Protein AF-A0A7W2QXE8-F1 (afdb_monomer_lite)

Organism: NCBI:txid2666183

pLDDT: mean 81.59, std 14.45, range [38.31, 97.19]

Sequence (122 aa):
MPPRGIVETLSDQVKLEVDQKLRATAYGELVSLANWLTVTHGVKISKSALGRYSQELKAKDRASELVARDMRDSLTDRQTIDLLVELGTLRIREHRILKKLEQIGYIDLGCPDTEVAFEAPI

Structure (mmCIF, N/CA/C/O backbone):
data_AF-A0A7W2QXE8-F1
#
_entry.id   AF-A0A7W2QXE8-F1
#
loop_
_atom_site.group_PDB
_atom_site.id
_atom_site.type_symbol
_atom_site.label_atom_id
_atom_site.label_alt_id
_atom_site.label_comp_id
_atom_site.label_asym_id
_atom_site.label_entity_id
_atom_site.label_seq_id
_atom_site.pdbx_PDB_ins_code
_atom_site.Cartn_x
_atom_site.Cartn_y
_atom_site.Cartn_z
_atom_site.occupancy
_atom_site.B_iso_or_equiv
_atom_site.auth_seq_id
_atom_site.auth_comp_id
_atom_site.auth_asym_id
_atom_site.auth_atom_id
_atom_site.pdbx_PDB_model_num
ATOM 1 N N . MET A 1 1 ? -12.592 21.078 16.435 1.00 38.31 1 MET A N 1
ATOM 2 C CA . MET A 1 1 ? -11.788 19.836 16.500 1.00 38.31 1 MET A CA 1
ATOM 3 C C . MET A 1 1 ? -12.723 18.684 16.822 1.00 38.31 1 MET A C 1
ATOM 5 O O . MET A 1 1 ? -13.434 18.806 17.815 1.00 38.31 1 MET A O 1
ATOM 9 N N . PRO A 1 2 ? -12.791 17.613 16.013 1.00 45.44 2 PRO A N 1
ATOM 10 C CA . PRO A 1 2 ? -13.462 16.396 16.454 1.00 45.44 2 PRO A CA 1
ATOM 11 C C . PRO A 1 2 ? -12.735 15.851 17.699 1.00 45.44 2 PRO A C 1
ATOM 13 O O . PRO A 1 2 ? -11.517 16.016 17.803 1.00 45.44 2 PRO A O 1
ATOM 16 N N . PRO A 1 3 ? -13.455 15.268 18.672 1.00 51.34 3 PRO A N 1
ATOM 17 C CA . PRO A 1 3 ? -12.843 14.753 19.893 1.00 51.34 3 PRO A CA 1
ATOM 18 C C . PRO A 1 3 ? -11.824 13.663 19.547 1.00 51.34 3 PRO A C 1
ATOM 20 O O . PRO A 1 3 ? -12.114 12.797 18.718 1.00 51.34 3 PRO A O 1
ATOM 23 N N . ARG A 1 4 ? -10.641 13.724 20.178 1.00 57.22 4 ARG A N 1
ATOM 24 C CA . ARG A 1 4 ? -9.600 12.690 20.071 1.00 57.22 4 ARG A CA 1
ATOM 25 C C . ARG A 1 4 ? -10.212 11.334 20.410 1.00 57.22 4 ARG A C 1
ATOM 27 O O . ARG A 1 4 ? -10.939 11.213 21.399 1.00 57.22 4 ARG A O 1
ATOM 34 N N . GLY A 1 5 ? -9.970 10.333 19.569 1.00 64.81 5 GLY A N 1
ATOM 35 C CA . GLY A 1 5 ? -10.509 8.995 19.794 1.00 64.81 5 GLY A CA 1
ATOM 36 C C . GLY A 1 5 ? -9.915 8.405 21.073 1.00 64.81 5 GLY A C 1
ATOM 37 O O . GLY A 1 5 ? -8.726 8.557 21.319 1.00 64.81 5 GLY A O 1
ATOM 38 N N . ILE A 1 6 ? -10.703 7.694 21.885 1.00 68.44 6 ILE A N 1
ATOM 39 C CA . ILE A 1 6 ? -10.208 7.026 23.112 1.00 68.44 6 ILE A CA 1
ATOM 40 C C . ILE A 1 6 ? -9.023 6.086 22.803 1.00 68.44 6 ILE A C 1
ATOM 42 O O . ILE A 1 6 ? -8.113 5.923 23.613 1.00 68.44 6 ILE A O 1
ATOM 46 N N . VAL A 1 7 ? -8.973 5.531 21.590 1.00 71.06 7 VAL A N 1
ATOM 47 C CA . VAL A 1 7 ? -7.851 4.711 21.112 1.00 71.06 7 VAL A CA 1
ATOM 48 C C . VAL A 1 7 ? -6.551 5.527 20.979 1.00 71.06 7 VAL A C 1
ATOM 50 O O . VAL A 1 7 ? -5.470 5.019 21.255 1.00 71.06 7 VAL A O 1
ATOM 53 N N . GLU A 1 8 ? -6.628 6.820 20.653 1.00 70.44 8 GLU A N 1
ATOM 54 C CA . GLU A 1 8 ? -5.462 7.712 20.547 1.00 70.44 8 GLU A CA 1
ATOM 55 C C . GLU A 1 8 ? -4.850 8.058 21.910 1.00 70.44 8 GLU A C 1
ATOM 57 O O . GLU A 1 8 ? -3.684 8.447 21.982 1.00 70.44 8 GLU A O 1
ATOM 62 N N . THR A 1 9 ? -5.615 7.885 22.989 1.00 78.81 9 THR A N 1
ATOM 63 C CA . THR A 1 9 ? -5.145 8.092 24.368 1.00 78.81 9 THR A CA 1
ATOM 64 C C . THR A 1 9 ? -4.484 6.860 24.986 1.00 78.81 9 THR A C 1
ATOM 66 O O . THR A 1 9 ? -3.940 6.954 26.083 1.00 78.81 9 THR A O 1
ATOM 69 N N . LEU A 1 10 ? -4.499 5.716 24.293 1.00 80.69 10 LEU A N 1
ATOM 70 C CA . LEU A 1 10 ? -3.781 4.513 24.717 1.00 80.69 10 LEU A CA 1
ATOM 71 C C . LEU A 1 10 ? -2.262 4.720 24.637 1.00 80.69 10 LEU A C 1
ATOM 73 O O . LEU A 1 10 ? -1.776 5.538 23.851 1.00 80.69 10 LEU A O 1
ATOM 77 N N . SER A 1 11 ? -1.509 3.946 25.421 1.00 84.06 11 SER A N 1
ATOM 78 C CA . SER A 1 11 ? -0.053 3.894 25.279 1.00 84.06 11 SER A CA 1
ATOM 79 C C . SER A 1 11 ? 0.331 3.328 23.912 1.00 84.06 11 SER A C 1
ATOM 81 O O . SER A 1 11 ? 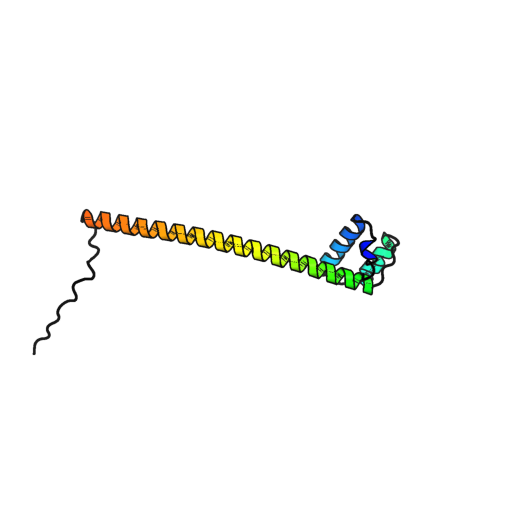-0.392 2.511 23.335 1.00 84.06 11 SER A O 1
ATOM 83 N N . ASP A 1 12 ? 1.483 3.744 23.393 1.00 84.56 12 ASP A N 1
ATOM 84 C CA . ASP A 1 12 ? 1.912 3.368 22.041 1.00 84.56 12 ASP A CA 1
ATOM 85 C C . ASP A 1 12 ? 2.088 1.855 21.878 1.00 84.56 12 ASP A C 1
ATOM 87 O O . ASP A 1 12 ? 1.790 1.305 20.820 1.00 84.56 12 ASP A O 1
ATOM 91 N N . GLN A 1 13 ? 2.466 1.160 22.952 1.00 86.06 13 GLN A N 1
ATOM 92 C CA . GLN A 1 13 ? 2.563 -0.296 22.953 1.00 86.06 13 GLN A CA 1
ATOM 93 C C . GLN A 1 13 ? 1.194 -0.972 22.798 1.00 86.06 13 GLN A C 1
ATOM 95 O O . GLN A 1 13 ? 1.043 -1.868 21.972 1.00 86.06 13 GLN A O 1
ATOM 100 N N . VAL A 1 14 ? 0.170 -0.492 23.510 1.00 86.56 14 VAL A N 1
ATOM 101 C CA . VAL A 1 14 ? -1.194 -1.030 23.391 1.00 86.56 14 VAL A CA 1
ATOM 102 C C . VAL A 1 14 ? -1.789 -0.698 22.023 1.00 86.56 14 VAL A C 1
ATOM 104 O O . VAL A 1 14 ? -2.467 -1.533 21.432 1.00 86.56 14 VAL A O 1
ATOM 107 N N . LYS A 1 15 ? -1.504 0.490 21.474 1.00 87.56 15 LYS A N 1
ATOM 108 C CA . LYS A 1 15 ? -1.908 0.835 20.101 1.00 87.56 15 LYS A CA 1
ATOM 109 C C . LYS A 1 15 ? -1.319 -0.128 19.081 1.00 87.56 15 LYS A C 1
ATOM 111 O O . LYS A 1 15 ? -2.046 -0.598 18.216 1.00 87.56 15 LYS A O 1
ATOM 116 N N . LEU A 1 16 ? -0.037 -0.461 19.211 1.00 88.81 16 LEU A N 1
ATOM 117 C CA . LEU A 1 16 ? 0.629 -1.382 18.296 1.00 88.81 16 LEU A CA 1
ATOM 118 C C . LEU A 1 16 ? -0.011 -2.780 18.327 1.00 88.81 16 LEU A C 1
ATOM 120 O O . LEU A 1 16 ? -0.217 -3.391 17.279 1.00 88.81 16 LEU A O 1
ATOM 124 N N . GLU A 1 17 ? -0.382 -3.269 19.511 1.00 89.88 17 GLU A N 1
ATOM 125 C CA . GLU A 1 17 ? -1.100 -4.541 19.663 1.00 89.88 17 GLU A CA 1
ATOM 126 C C . GLU A 1 17 ? -2.517 -4.491 19.072 1.00 89.88 17 GLU A C 1
ATOM 128 O O . GLU A 1 17 ? -2.957 -5.437 18.410 1.00 89.88 17 GLU A O 1
ATOM 133 N N . VAL A 1 18 ? -3.227 -3.377 19.271 1.00 89.25 18 VAL A N 1
ATOM 134 C CA . VAL A 1 18 ? -4.543 -3.132 18.667 1.00 89.25 18 VAL A CA 1
ATOM 135 C C . VAL A 1 18 ? -4.435 -3.123 17.143 1.00 89.25 18 VAL A C 1
ATOM 137 O O . VAL A 1 18 ? -5.222 -3.799 16.482 1.00 89.25 18 VAL A O 1
ATOM 140 N N . ASP A 1 19 ? -3.442 -2.436 16.581 1.00 90.62 19 ASP A N 1
ATOM 141 C CA . ASP A 1 19 ? -3.199 -2.380 15.138 1.00 90.62 19 ASP A CA 1
ATOM 142 C C . ASP A 1 19 ? -2.904 -3.768 14.569 1.00 90.62 19 ASP A C 1
ATOM 144 O O . ASP A 1 19 ? -3.471 -4.154 13.545 1.00 90.62 19 ASP A O 1
ATOM 148 N N . GLN A 1 20 ? -2.062 -4.555 15.246 1.00 91.75 20 GLN A N 1
ATOM 149 C CA . GLN A 1 20 ? -1.768 -5.931 14.841 1.00 91.75 20 GLN A CA 1
ATOM 150 C C . GLN A 1 20 ? -3.024 -6.804 14.840 1.00 91.75 20 GLN A C 1
ATOM 152 O O . GLN A 1 20 ? -3.273 -7.516 13.867 1.00 91.75 20 GLN A O 1
ATOM 157 N N . LYS A 1 21 ? -3.847 -6.735 15.892 1.00 91.00 21 LYS A N 1
ATOM 158 C CA . LYS A 1 21 ? -5.095 -7.508 15.973 1.00 91.00 21 LYS A CA 1
ATOM 159 C C . LYS A 1 21 ? -6.125 -7.062 14.940 1.00 91.00 21 LYS A C 1
ATOM 161 O O . LYS A 1 21 ? -6.792 -7.911 14.347 1.00 91.00 21 LYS A O 1
ATOM 166 N N . LEU A 1 22 ? -6.239 -5.759 14.688 1.00 91.44 22 LEU A N 1
ATOM 167 C CA . LEU A 1 22 ? -7.103 -5.232 13.632 1.00 91.44 22 LEU A CA 1
ATOM 168 C C . LEU A 1 22 ? -6.643 -5.726 12.263 1.00 91.44 22 LEU A C 1
ATOM 170 O O . LEU A 1 22 ? -7.462 -6.230 11.504 1.00 91.44 22 LEU A O 1
ATOM 174 N N . ARG A 1 23 ? -5.345 -5.681 11.957 1.00 91.50 23 ARG A N 1
ATOM 175 C CA . ARG A 1 23 ? -4.817 -6.214 10.692 1.00 91.50 23 ARG A CA 1
ATOM 176 C C . ARG A 1 23 ? -5.029 -7.726 10.567 1.00 91.50 23 ARG A C 1
ATOM 178 O O . ARG A 1 23 ? -5.461 -8.184 9.514 1.00 91.50 23 ARG A O 1
ATOM 185 N N . ALA A 1 24 ? -4.816 -8.491 11.641 1.00 91.44 24 ALA A N 1
ATOM 186 C CA . ALA A 1 24 ? -5.002 -9.947 11.655 1.00 91.44 24 ALA A CA 1
ATOM 187 C C . ALA A 1 24 ? -6.460 -10.378 11.416 1.00 91.44 24 ALA A C 1
ATOM 189 O O . ALA A 1 24 ? -6.711 -11.433 10.841 1.00 91.44 24 ALA A O 1
ATOM 190 N N . THR A 1 25 ? -7.423 -9.553 11.828 1.00 90.25 25 THR A N 1
ATOM 191 C CA . THR A 1 25 ? -8.866 -9.795 11.649 1.00 90.25 25 THR A CA 1
ATOM 192 C C . THR A 1 25 ? -9.440 -9.089 10.417 1.00 90.25 25 THR A C 1
ATOM 194 O O . THR A 1 25 ? -10.657 -8.962 10.291 1.00 90.25 25 THR A O 1
ATOM 197 N N . ALA A 1 26 ? -8.585 -8.598 9.510 1.00 87.62 26 ALA A N 1
ATOM 198 C CA . ALA A 1 26 ? -8.980 -7.815 8.337 1.00 87.62 26 ALA A CA 1
ATOM 199 C C . ALA A 1 26 ? -9.885 -6.611 8.679 1.00 87.62 26 ALA A C 1
ATOM 201 O O . ALA A 1 26 ? -10.829 -6.287 7.952 1.00 87.62 26 ALA A O 1
ATOM 202 N N . TYR A 1 27 ? -9.563 -5.921 9.777 1.00 88.69 27 TYR A N 1
ATOM 203 C CA . TYR A 1 27 ? -10.287 -4.773 10.335 1.00 88.69 27 TYR A CA 1
ATOM 204 C C . TYR A 1 27 ? -11.694 -5.142 10.845 1.00 88.69 27 TYR A C 1
ATOM 206 O O . TYR A 1 27 ? -12.610 -4.315 10.853 1.00 88.69 27 TYR A O 1
ATOM 214 N N . GLY A 1 28 ? -11.873 -6.411 11.219 1.00 81.81 28 GLY A N 1
ATOM 215 C CA . GLY A 1 28 ? -13.116 -7.004 11.695 1.00 81.81 28 GLY A CA 1
ATOM 216 C C . GLY A 1 28 ? -13.193 -7.152 13.216 1.00 81.81 28 GLY A C 1
ATOM 217 O O . GLY A 1 28 ? -12.423 -6.572 13.973 1.00 81.81 28 GLY A O 1
ATOM 218 N N . GLU A 1 29 ? -14.200 -7.907 13.659 1.00 87.88 29 GLU A N 1
ATOM 219 C CA . GLU A 1 29 ? -14.387 -8.358 15.048 1.00 87.88 29 GLU A CA 1
ATOM 220 C C . GLU A 1 29 ? -14.206 -7.309 16.164 1.00 87.88 29 GLU A C 1
ATOM 222 O O . GLU A 1 29 ? -13.679 -7.565 17.244 1.00 87.88 29 GLU A O 1
ATOM 227 N N . LEU A 1 30 ? -14.743 -6.109 15.956 1.00 88.94 30 LEU A N 1
ATOM 228 C CA . LEU A 1 30 ? -14.600 -4.997 16.904 1.00 88.94 30 LEU A CA 1
ATOM 229 C C . LEU A 1 30 ? -15.108 -5.306 18.327 1.00 88.94 30 LEU A C 1
ATOM 231 O O . LEU A 1 30 ? -14.666 -4.694 19.295 1.00 88.94 30 LEU A O 1
ATOM 235 N N . VAL A 1 31 ? -16.060 -6.235 18.463 1.00 87.44 31 VAL A N 1
ATOM 236 C CA . VAL A 1 31 ? -16.624 -6.632 19.762 1.00 87.44 31 VAL A CA 1
ATOM 237 C C . VAL A 1 31 ? -15.639 -7.494 20.551 1.00 87.44 31 VAL A C 1
ATOM 239 O O . VAL A 1 31 ? -15.439 -7.245 21.739 1.00 87.44 31 VAL A O 1
ATOM 242 N N . SER A 1 32 ? -14.998 -8.474 19.904 1.00 88.69 32 SER A N 1
ATOM 243 C CA . SER A 1 32 ? -14.010 -9.332 20.566 1.00 88.69 32 SER A CA 1
ATOM 244 C C . SER A 1 32 ? -12.787 -8.511 20.976 1.00 88.69 32 SER A C 1
ATOM 246 O O . SER A 1 32 ? -12.300 -8.651 22.098 1.00 88.69 32 SER A O 1
ATOM 248 N N . LEU A 1 33 ? -12.369 -7.564 20.130 1.00 89.19 33 LEU A N 1
ATOM 249 C CA . LEU A 1 33 ? -11.254 -6.667 20.416 1.00 89.19 33 LEU A CA 1
ATOM 250 C C . LEU A 1 33 ? -11.552 -5.686 21.563 1.00 89.19 33 LEU A C 1
ATOM 252 O O . LEU A 1 33 ? -10.700 -5.484 22.426 1.00 89.19 33 LEU A O 1
ATOM 256 N N . ALA A 1 34 ? -12.761 -5.118 21.625 1.00 88.88 34 ALA A N 1
ATOM 257 C CA . ALA A 1 34 ? -13.178 -4.262 22.740 1.00 88.88 34 ALA A CA 1
ATOM 258 C C . ALA A 1 34 ? -13.213 -5.025 24.077 1.00 88.88 34 ALA A C 1
ATOM 260 O O . ALA A 1 34 ? -12.768 -4.509 25.108 1.00 88.88 34 ALA A O 1
ATOM 261 N N . ASN A 1 35 ? -13.694 -6.272 24.054 1.00 90.00 35 ASN A N 1
ATOM 262 C CA . ASN A 1 35 ? -13.674 -7.149 25.223 1.00 90.00 35 ASN A CA 1
ATOM 263 C C . ASN A 1 35 ? -12.235 -7.472 25.644 1.00 90.00 35 ASN A C 1
ATOM 265 O O . ASN A 1 35 ? -11.907 -7.365 26.822 1.00 90.00 35 ASN A O 1
ATOM 269 N N . TRP A 1 36 ? -11.355 -7.789 24.691 1.00 90.75 36 TRP A N 1
ATOM 270 C CA . TRP A 1 36 ? -9.939 -8.047 24.956 1.00 90.75 36 TRP A CA 1
ATOM 271 C C . TRP A 1 36 ? -9.219 -6.835 25.568 1.00 90.75 36 TRP A C 1
ATOM 273 O O . TRP A 1 36 ? -8.502 -7.001 26.554 1.00 90.75 36 TRP A O 1
ATOM 283 N N . LEU A 1 37 ? -9.455 -5.624 25.050 1.00 89.00 37 LEU A N 1
ATOM 284 C CA . LEU A 1 37 ? -8.930 -4.366 25.607 1.00 89.00 37 LEU A CA 1
ATOM 285 C C . LEU A 1 37 ? -9.391 -4.146 27.053 1.00 89.00 37 LEU A C 1
ATOM 287 O O . LEU A 1 37 ? -8.608 -3.727 27.907 1.00 89.00 37 LEU A O 1
ATOM 291 N N . THR A 1 38 ? -10.650 -4.483 27.334 1.00 89.31 38 THR A N 1
ATOM 292 C CA . THR A 1 38 ? -11.223 -4.361 28.677 1.00 89.31 38 THR A CA 1
ATOM 293 C C . THR A 1 38 ? -10.612 -5.381 29.639 1.00 89.31 38 THR A C 1
ATOM 295 O O . THR A 1 38 ? -10.277 -5.023 30.762 1.00 89.31 38 THR A O 1
ATOM 298 N N . VAL A 1 39 ? -10.437 -6.635 29.214 1.00 89.38 39 VAL A N 1
ATOM 299 C CA . VAL A 1 39 ? -9.903 -7.718 30.062 1.00 89.38 39 VAL A CA 1
ATOM 300 C C . VAL A 1 39 ? -8.399 -7.574 30.298 1.00 89.38 39 VAL A C 1
ATOM 302 O O . VAL A 1 39 ? -7.934 -7.780 31.413 1.00 89.38 39 VAL A O 1
ATOM 305 N N . THR A 1 40 ? -7.640 -7.208 29.266 1.00 88.25 40 THR A N 1
ATOM 306 C CA . THR A 1 40 ? -6.167 -7.221 29.303 1.00 88.25 40 THR A CA 1
ATOM 307 C C . THR A 1 40 ? -5.593 -5.914 29.840 1.00 88.25 40 THR A C 1
ATOM 309 O O . THR A 1 40 ? -4.631 -5.928 30.602 1.00 88.25 40 THR A O 1
ATOM 312 N N . HIS A 1 41 ? -6.191 -4.778 29.468 1.00 84.50 41 HIS A N 1
ATOM 313 C CA . HIS A 1 41 ? -5.678 -3.448 29.817 1.00 84.50 41 HIS A CA 1
ATOM 314 C C . HIS A 1 41 ? -6.614 -2.658 30.736 1.00 84.50 41 HIS A C 1
ATOM 316 O O . HIS A 1 41 ? -6.298 -1.529 31.102 1.00 84.50 41 HIS A O 1
ATOM 322 N N . GLY A 1 42 ? -7.779 -3.208 31.095 1.00 84.00 42 GLY A N 1
ATOM 323 C CA . GLY A 1 42 ? -8.769 -2.501 31.911 1.00 84.00 42 GLY A CA 1
ATOM 324 C C . GLY A 1 42 ? -9.447 -1.331 31.191 1.00 84.00 42 GLY A C 1
ATOM 325 O O . GLY A 1 42 ? -10.170 -0.563 31.826 1.00 84.00 42 GLY A O 1
ATOM 326 N N . VAL A 1 43 ? -9.238 -1.167 29.877 1.00 83.75 43 VAL A N 1
ATOM 327 C CA . VAL A 1 43 ? -9.744 -0.011 29.126 1.00 83.75 43 VAL A CA 1
ATOM 328 C C . VAL A 1 43 ? -11.043 -0.362 28.416 1.00 83.75 43 VAL A C 1
ATOM 330 O O . VAL A 1 43 ? -11.075 -1.195 27.511 1.00 83.75 43 VAL A O 1
ATOM 333 N N . LYS A 1 44 ? -12.122 0.335 28.781 1.00 85.06 44 LYS A N 1
ATOM 334 C CA . LYS A 1 44 ? -13.414 0.224 28.098 1.00 85.06 44 LYS A CA 1
ATOM 335 C C . LYS A 1 44 ? -13.457 1.148 26.888 1.00 85.06 44 LYS A C 1
ATOM 337 O O . LYS A 1 44 ? -13.453 2.368 27.031 1.00 85.06 44 LYS A O 1
ATOM 342 N N . ILE A 1 45 ? -13.563 0.561 25.701 1.00 84.81 45 ILE A N 1
ATOM 343 C CA . ILE A 1 45 ? -13.731 1.288 24.439 1.00 84.81 45 ILE A CA 1
ATOM 344 C C . ILE A 1 45 ? -15.029 0.836 23.779 1.00 84.81 45 ILE A C 1
ATOM 346 O O . ILE A 1 45 ? -15.335 -0.354 23.723 1.00 84.81 45 ILE A O 1
ATOM 350 N N . SER A 1 46 ? -15.815 1.789 23.280 1.00 86.12 46 SER A N 1
ATOM 351 C CA . SER A 1 46 ? -17.042 1.470 22.556 1.00 86.12 46 SER A CA 1
ATOM 352 C C . SER A 1 46 ? -16.734 0.893 21.172 1.00 86.12 46 SER A C 1
ATOM 354 O O . SER A 1 46 ? -15.779 1.291 20.500 1.00 86.12 46 SER A O 1
ATOM 356 N N . LYS A 1 47 ? -17.610 0.004 20.692 1.00 86.12 47 LYS A N 1
ATOM 357 C CA . LYS A 1 47 ? -17.529 -0.557 19.334 1.00 86.12 47 LYS A CA 1
ATOM 358 C C . LYS A 1 47 ? -17.454 0.532 18.257 1.00 86.12 47 LYS A C 1
ATOM 360 O O . LYS A 1 47 ? -16.745 0.365 17.273 1.00 86.12 47 LYS A O 1
ATOM 365 N N . SER A 1 48 ? -18.174 1.642 18.432 1.00 85.19 48 SER A N 1
ATOM 366 C CA . SER A 1 48 ? -18.184 2.755 17.476 1.00 85.19 48 SER A CA 1
ATOM 367 C C . SER A 1 48 ? -16.853 3.507 17.434 1.00 85.19 48 SER A C 1
ATOM 369 O O . SER A 1 48 ? -16.382 3.833 16.347 1.00 85.19 48 SER A O 1
ATOM 371 N N . ALA A 1 49 ? -16.215 3.740 18.586 1.00 84.88 49 ALA A N 1
ATOM 372 C CA . ALA A 1 49 ? -14.890 4.354 18.643 1.00 84.88 49 ALA A CA 1
ATOM 373 C C . ALA A 1 49 ? -13.831 3.452 17.993 1.00 84.88 49 ALA A C 1
ATOM 375 O O . ALA A 1 49 ? -13.031 3.923 17.187 1.00 84.88 49 ALA A O 1
ATOM 376 N N . LEU A 1 50 ? -13.885 2.149 18.279 1.00 87.38 50 LEU A N 1
ATOM 377 C CA . LEU A 1 50 ? -12.990 1.163 17.678 1.00 87.38 50 LEU A CA 1
ATOM 378 C C . LEU A 1 50 ? -13.235 1.008 16.171 1.00 87.38 50 LEU A C 1
ATOM 380 O O . LEU A 1 50 ? -12.293 0.877 15.402 1.00 87.38 50 LEU A O 1
ATOM 384 N N . GLY A 1 51 ? -14.494 1.084 15.733 1.00 88.50 51 GLY A N 1
ATOM 385 C CA . GLY A 1 51 ? -14.862 1.040 14.319 1.00 88.50 51 GLY A CA 1
ATOM 386 C C . GLY A 1 51 ? -14.345 2.240 13.535 1.00 88.50 51 GLY A C 1
ATOM 387 O O . GLY A 1 51 ? -13.802 2.061 12.449 1.00 88.50 51 GLY A O 1
ATOM 388 N N . ARG A 1 52 ? -14.440 3.450 14.100 1.00 89.06 52 ARG A N 1
ATOM 389 C CA . ARG A 1 52 ? -13.830 4.649 13.504 1.00 89.06 52 ARG A CA 1
ATOM 390 C C . ARG A 1 52 ? -12.318 4.500 13.382 1.00 89.06 52 ARG A C 1
ATOM 392 O O . ARG A 1 52 ? -11.782 4.671 12.294 1.00 89.06 52 ARG A O 1
ATOM 399 N N . TYR A 1 53 ? -11.658 4.095 14.466 1.00 89.06 53 TYR A N 1
ATOM 400 C CA . TYR A 1 53 ? -10.216 3.860 14.462 1.00 89.06 53 TYR A CA 1
ATOM 401 C C . TYR A 1 53 ? -9.803 2.808 13.424 1.00 89.06 53 TYR A C 1
ATOM 403 O O . TYR A 1 53 ? -8.881 3.014 12.644 1.00 89.06 53 TYR A O 1
ATOM 411 N N . SER A 1 54 ? -10.545 1.706 13.350 1.00 90.50 54 SER A N 1
ATOM 412 C CA . SER A 1 54 ? -10.312 0.638 12.384 1.00 90.50 54 SER A CA 1
ATOM 413 C C . SER A 1 54 ? -10.453 1.110 10.935 1.00 90.50 54 SER A C 1
ATOM 415 O O . SER A 1 54 ? -9.692 0.670 10.074 1.00 90.50 54 SER A O 1
ATOM 417 N N . GLN A 1 55 ? -11.417 1.987 10.643 1.00 90.56 55 GLN A N 1
ATOM 418 C CA . GLN A 1 55 ? -11.578 2.576 9.312 1.00 90.56 55 GLN A CA 1
ATOM 419 C C . GLN A 1 55 ? -10.429 3.526 8.969 1.00 90.56 55 GLN A C 1
ATOM 421 O O . GLN A 1 55 ? -9.920 3.484 7.851 1.00 90.56 55 GLN A O 1
ATOM 426 N N . GLU A 1 56 ? -9.994 4.346 9.925 1.00 89.12 56 GLU A N 1
ATOM 427 C CA . GLU A 1 56 ? -8.854 5.250 9.754 1.00 89.12 56 GLU A CA 1
ATOM 428 C C . GLU A 1 56 ? -7.547 4.479 9.532 1.00 89.12 56 GLU A C 1
ATOM 430 O O . GLU A 1 56 ? -6.793 4.807 8.615 1.00 89.12 56 GLU A O 1
ATOM 435 N N . LEU A 1 57 ? -7.299 3.417 10.307 1.00 89.25 57 LEU A N 1
ATOM 436 C CA . LEU A 1 57 ? -6.137 2.544 10.132 1.00 89.25 57 LEU A CA 1
ATOM 437 C C . LEU A 1 57 ? -6.159 1.866 8.758 1.00 89.25 57 LEU A C 1
ATOM 439 O O . LEU A 1 57 ? -5.167 1.906 8.037 1.00 89.25 57 LEU A O 1
ATOM 443 N N . LYS A 1 58 ? -7.314 1.329 8.346 1.00 91.62 58 LYS A N 1
ATOM 444 C CA . LYS A 1 58 ? -7.490 0.731 7.016 1.00 91.62 58 LYS A CA 1
ATOM 445 C C . LYS A 1 58 ? -7.234 1.734 5.888 1.00 91.62 58 LYS A C 1
ATOM 447 O O . LYS A 1 58 ? -6.644 1.377 4.872 1.00 91.62 58 LYS A O 1
ATOM 452 N N . ALA A 1 59 ? -7.681 2.980 6.046 1.00 89.12 59 ALA A N 1
ATOM 453 C CA . ALA A 1 59 ? -7.443 4.034 5.065 1.00 89.12 59 ALA A CA 1
ATOM 454 C C . ALA A 1 59 ? -5.953 4.399 4.969 1.00 89.12 59 ALA A C 1
ATOM 456 O O . ALA A 1 59 ? -5.437 4.543 3.862 1.00 89.12 59 ALA A O 1
ATOM 457 N N . LYS A 1 60 ? -5.257 4.495 6.110 1.00 87.88 60 LYS A N 1
ATOM 458 C CA . LYS A 1 60 ? -3.805 4.725 6.159 1.00 87.88 60 LYS A CA 1
ATOM 459 C C . LYS A 1 60 ? -3.031 3.587 5.503 1.00 87.88 60 LYS A C 1
ATOM 461 O O . LYS A 1 60 ? -2.224 3.851 4.619 1.00 87.88 60 LYS A O 1
ATOM 466 N N . ASP A 1 61 ? -3.331 2.344 5.874 1.00 90.00 61 ASP A N 1
ATOM 467 C CA . ASP A 1 61 ? -2.663 1.163 5.323 1.00 90.00 61 ASP A CA 1
ATOM 468 C C . ASP A 1 61 ? -2.862 1.086 3.795 1.00 90.00 61 ASP A C 1
ATOM 470 O O . ASP A 1 61 ? -1.906 0.871 3.052 1.00 90.00 61 ASP A O 1
ATOM 474 N N . ARG A 1 62 ? -4.074 1.384 3.300 1.00 89.19 62 ARG 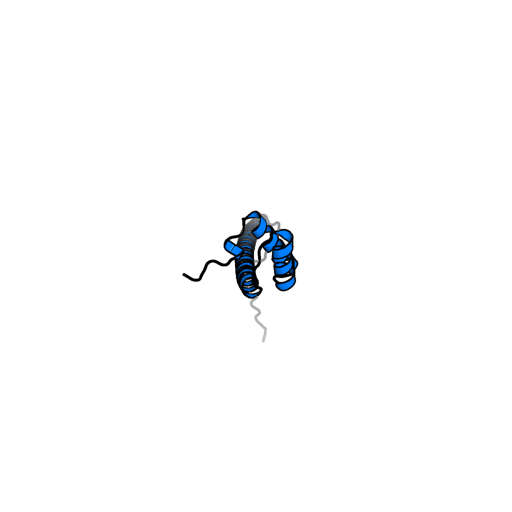A N 1
ATOM 475 C CA . ARG A 1 62 ? -4.357 1.457 1.857 1.00 89.19 62 ARG A CA 1
ATOM 476 C C . ARG A 1 62 ? -3.602 2.588 1.155 1.00 89.19 62 ARG A C 1
ATOM 478 O O . ARG A 1 62 ? -3.144 2.405 0.032 1.00 89.19 62 ARG A O 1
ATOM 485 N N . ALA A 1 63 ? -3.485 3.759 1.778 1.00 86.44 63 ALA A N 1
ATOM 486 C CA . ALA A 1 63 ? -2.716 4.865 1.212 1.00 86.44 63 ALA A CA 1
ATOM 487 C C . ALA A 1 63 ? -1.227 4.504 1.102 1.00 86.44 63 ALA A C 1
ATOM 489 O O . ALA A 1 63 ? -0.614 4.745 0.064 1.00 86.44 63 ALA A O 1
ATOM 490 N N . SER A 1 64 ? -0.663 3.866 2.130 1.00 83.94 64 SER A N 1
ATOM 491 C CA . SER A 1 64 ? 0.714 3.365 2.102 1.00 83.94 64 SER A CA 1
ATOM 492 C C . SER A 1 64 ? 0.930 2.317 1.010 1.00 83.94 64 SER A C 1
ATOM 494 O O . SER A 1 64 ? 1.947 2.361 0.323 1.00 83.94 64 SER A O 1
ATOM 496 N N . GLU A 1 65 ? -0.029 1.412 0.805 1.00 87.50 65 GLU A N 1
ATOM 497 C CA . GLU A 1 65 ? 0.029 0.416 -0.270 1.00 87.50 65 GLU A CA 1
ATOM 498 C C . GLU A 1 65 ? 0.012 1.062 -1.664 1.00 87.50 65 GLU A C 1
ATOM 500 O O . GLU A 1 65 ? 0.800 0.680 -2.529 1.00 87.50 65 GLU A O 1
ATOM 505 N N . LEU A 1 66 ? -0.833 2.077 -1.877 1.00 81.75 66 LEU A N 1
ATOM 506 C CA . LEU A 1 66 ? -0.878 2.820 -3.140 1.00 81.75 66 LEU A CA 1
ATOM 507 C C . LEU A 1 66 ? 0.448 3.527 -3.433 1.00 81.75 66 LEU A C 1
ATOM 509 O O . LEU A 1 66 ? 0.942 3.434 -4.553 1.00 81.75 66 LEU A O 1
ATOM 513 N N . VAL A 1 67 ? 1.049 4.172 -2.430 1.00 81.12 67 VAL A N 1
ATOM 514 C CA . VAL A 1 67 ? 2.366 4.814 -2.575 1.00 81.12 67 VAL A CA 1
ATOM 515 C C . VAL A 1 67 ? 3.447 3.777 -2.878 1.00 81.12 67 VAL A C 1
ATOM 517 O O . VAL A 1 67 ? 4.252 3.968 -3.784 1.00 81.12 67 VAL A O 1
ATOM 520 N N . ALA A 1 68 ? 3.457 2.650 -2.164 1.00 80.12 68 ALA A N 1
ATOM 521 C CA . ALA A 1 68 ? 4.431 1.587 -2.403 1.00 80.12 68 ALA A CA 1
ATOM 522 C C . ALA A 1 68 ? 4.312 0.996 -3.819 1.00 80.12 68 ALA A C 1
ATOM 524 O O . ALA A 1 68 ? 5.324 0.647 -4.432 1.00 80.12 68 ALA A O 1
ATOM 525 N N . ARG A 1 69 ? 3.086 0.894 -4.343 1.00 78.44 69 ARG A N 1
ATOM 526 C CA . ARG A 1 69 ? 2.826 0.452 -5.714 1.00 78.44 69 ARG A CA 1
ATOM 527 C C . ARG A 1 69 ? 3.324 1.466 -6.742 1.00 78.44 69 ARG A C 1
ATOM 529 O O . ARG A 1 69 ? 4.068 1.077 -7.632 1.00 78.44 69 ARG A O 1
ATOM 536 N N . ASP A 1 70 ? 2.989 2.740 -6.573 1.00 78.19 70 ASP A N 1
ATOM 537 C CA . ASP A 1 70 ? 3.424 3.826 -7.461 1.00 78.19 70 ASP A CA 1
ATOM 538 C C . ASP A 1 70 ? 4.960 3.905 -7.574 1.00 78.19 70 ASP A C 1
ATOM 540 O O . ASP A 1 70 ? 5.527 3.996 -8.666 1.00 78.19 70 ASP A O 1
ATOM 544 N N . MET A 1 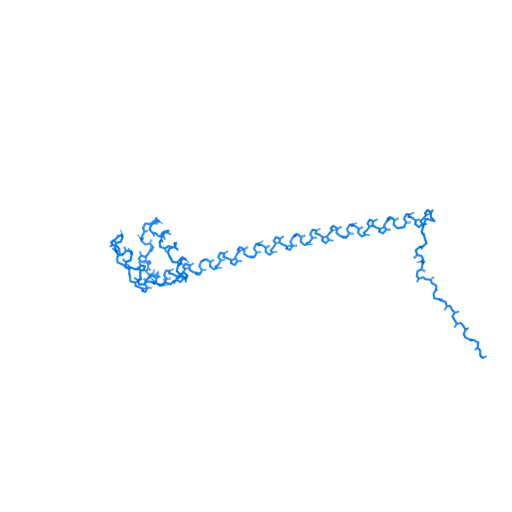71 ? 5.661 3.739 -6.445 1.00 73.06 71 MET A N 1
ATOM 545 C CA . MET A 1 71 ? 7.125 3.678 -6.427 1.00 73.06 71 MET A CA 1
ATOM 546 C C . MET A 1 71 ? 7.677 2.459 -7.180 1.00 73.06 71 MET A C 1
ATOM 548 O O . MET A 1 71 ? 8.710 2.561 -7.842 1.00 73.06 71 MET A O 1
ATOM 552 N N . ARG A 1 72 ? 7.020 1.296 -7.085 1.00 76.56 72 ARG A N 1
ATOM 553 C CA . ARG A 1 72 ? 7.438 0.077 -7.794 1.00 76.56 72 ARG A CA 1
ATOM 554 C C . ARG A 1 72 ? 7.225 0.200 -9.301 1.00 76.56 72 ARG A C 1
ATOM 556 O O . ARG A 1 72 ? 8.106 -0.200 -10.064 1.00 76.56 72 ARG A O 1
ATOM 563 N N . ASP A 1 73 ? 6.090 0.752 -9.708 1.00 79.69 73 ASP A N 1
ATOM 564 C CA . ASP A 1 73 ? 5.761 0.962 -11.116 1.00 79.69 73 ASP A CA 1
ATOM 565 C C . ASP A 1 73 ? 6.783 1.937 -11.735 1.00 79.69 73 ASP A C 1
ATOM 567 O O . ASP A 1 73 ? 7.427 1.605 -12.728 1.00 79.69 73 ASP A O 1
ATOM 571 N N . SER A 1 74 ? 7.105 3.033 -11.035 1.00 71.62 74 SER A N 1
ATOM 572 C CA . SER A 1 74 ? 8.162 3.979 -11.441 1.00 71.62 74 SER A CA 1
ATOM 573 C C . SER A 1 74 ? 9.552 3.338 -11.605 1.00 71.62 74 SER A C 1
ATOM 575 O O . SER A 1 74 ? 10.307 3.688 -12.516 1.00 71.62 74 SER A O 1
ATOM 577 N N . LEU A 1 75 ? 9.932 2.400 -10.725 1.00 75.56 75 LEU A N 1
ATOM 578 C CA . LEU A 1 75 ? 11.203 1.668 -10.845 1.00 75.56 75 LEU A CA 1
ATOM 579 C C . LEU A 1 75 ? 11.205 0.719 -12.050 1.00 75.56 75 LEU A C 1
ATOM 581 O O . LEU A 1 75 ? 12.231 0.578 -12.715 1.00 75.56 75 LEU A O 1
ATOM 585 N N . THR A 1 76 ? 10.063 0.097 -12.335 1.00 84.12 76 THR A N 1
ATOM 586 C CA . THR A 1 76 ? 9.889 -0.824 -13.465 1.00 84.12 76 THR A CA 1
ATOM 587 C C . THR A 1 76 ? 9.954 -0.072 -14.795 1.00 84.12 76 THR A C 1
ATOM 589 O O . THR A 1 76 ? 10.629 -0.517 -15.726 1.00 84.12 76 THR A O 1
ATOM 592 N N . ASP A 1 77 ? 9.340 1.109 -14.869 1.00 83.44 77 ASP A N 1
ATOM 593 C CA . ASP A 1 77 ? 9.416 1.982 -16.042 1.00 83.44 77 ASP A CA 1
ATOM 594 C C . ASP A 1 77 ? 10.859 2.403 -16.324 1.00 83.44 77 ASP A C 1
ATOM 596 O O . ASP A 1 77 ? 11.328 2.318 -17.460 1.00 83.44 77 ASP A O 1
ATOM 600 N N . ARG A 1 78 ? 11.613 2.773 -15.281 1.00 76.75 78 ARG A N 1
ATOM 601 C CA . ARG A 1 78 ? 13.031 3.123 -15.425 1.00 76.75 78 ARG A CA 1
ATOM 602 C C . ARG A 1 78 ? 13.865 1.957 -15.959 1.00 76.75 78 ARG A C 1
ATOM 604 O O . ARG A 1 78 ? 14.638 2.153 -16.891 1.00 76.75 78 ARG A O 1
ATOM 611 N N . GLN A 1 79 ? 13.676 0.752 -15.421 1.00 85.06 79 GLN A N 1
ATOM 612 C CA . GLN A 1 79 ? 14.353 -0.451 -15.923 1.00 85.06 79 GLN A CA 1
ATOM 613 C C . GLN A 1 79 ? 13.997 -0.742 -17.387 1.00 85.06 79 GLN A C 1
ATOM 615 O O . GLN A 1 79 ? 14.859 -1.119 -18.177 1.00 85.06 79 GLN A O 1
ATOM 620 N N . THR A 1 80 ? 12.737 -0.531 -17.767 1.00 88.88 80 THR A N 1
ATOM 621 C CA . THR A 1 80 ? 12.273 -0.715 -19.148 1.00 88.88 80 THR A CA 1
ATOM 622 C C . THR A 1 80 ? 12.932 0.288 -20.097 1.00 88.88 80 THR A C 1
ATOM 624 O O . THR A 1 80 ? 13.372 -0.089 -21.183 1.00 88.88 80 THR A O 1
ATOM 627 N N . ILE A 1 81 ? 13.054 1.554 -19.686 1.00 89.94 81 ILE A N 1
ATOM 628 C CA . ILE A 1 81 ? 13.748 2.593 -20.459 1.00 89.94 81 ILE A CA 1
ATOM 629 C C . ILE A 1 81 ? 15.222 2.226 -20.661 1.00 89.94 81 ILE A C 1
ATOM 631 O O . ILE A 1 81 ? 15.713 2.311 -21.788 1.00 89.94 81 ILE A O 1
ATOM 635 N N . ASP A 1 82 ? 15.911 1.774 -19.612 1.00 90.69 82 ASP A N 1
ATOM 636 C CA . ASP A 1 82 ? 17.321 1.377 -19.699 1.00 90.69 82 ASP A CA 1
ATOM 637 C C . ASP A 1 82 ? 17.521 0.232 -20.714 1.00 90.69 82 ASP A C 1
ATOM 639 O O . ASP A 1 82 ? 18.419 0.295 -21.558 1.00 90.69 82 ASP A O 1
ATOM 643 N N . LEU A 1 83 ? 16.625 -0.763 -20.718 1.00 90.94 83 LEU A N 1
ATOM 644 C CA . LEU A 1 83 ? 16.642 -1.862 -21.693 1.00 90.94 83 LEU A CA 1
ATOM 645 C C . LEU A 1 83 ? 16.390 -1.390 -23.132 1.00 90.94 83 LEU A C 1
ATOM 647 O O . LEU A 1 83 ? 17.024 -1.883 -24.066 1.00 90.94 83 LEU A O 1
ATOM 651 N N . LEU A 1 84 ? 15.480 -0.432 -23.338 1.00 91.38 84 LEU A N 1
ATOM 652 C CA . LEU A 1 84 ? 15.221 0.138 -24.665 1.00 91.38 84 LEU A CA 1
ATOM 653 C C . LEU A 1 84 ? 16.439 0.897 -25.204 1.00 91.38 84 LEU A C 1
ATOM 655 O O . LEU A 1 84 ? 16.757 0.788 -26.392 1.00 91.38 84 LEU A O 1
ATOM 659 N N . VAL A 1 85 ? 17.144 1.630 -24.339 1.00 92.94 85 VAL A N 1
ATOM 660 C CA . VAL A 1 85 ? 18.400 2.298 -24.702 1.00 92.94 85 VAL A CA 1
ATOM 661 C C . VAL A 1 85 ? 19.455 1.264 -25.085 1.00 92.94 85 VAL A C 1
ATOM 663 O O . VAL A 1 85 ? 20.058 1.381 -26.154 1.00 92.94 85 VAL A O 1
ATOM 666 N N . GLU A 1 86 ? 19.647 0.226 -24.268 1.00 94.12 86 GLU A N 1
ATOM 667 C CA . GLU A 1 86 ? 20.605 -0.844 -24.556 1.00 94.12 86 GLU A CA 1
ATOM 668 C C . GLU A 1 86 ? 20.305 -1.517 -25.904 1.00 94.12 86 GLU A C 1
ATOM 670 O O . GLU A 1 86 ? 21.189 -1.614 -26.761 1.00 94.12 86 GLU A O 1
ATOM 675 N N . LEU A 1 87 ? 19.043 -1.872 -26.158 1.00 95.25 87 LEU A N 1
ATOM 676 C CA . LEU A 1 87 ? 18.608 -2.440 -27.433 1.00 95.25 87 LEU A CA 1
ATOM 677 C C . LEU A 1 87 ? 18.927 -1.516 -28.617 1.00 95.25 87 LEU A C 1
ATOM 679 O O . LEU A 1 87 ? 19.443 -1.975 -29.639 1.00 95.25 87 LEU A O 1
ATOM 683 N N . GLY A 1 88 ? 18.668 -0.213 -28.482 1.00 94.19 88 GLY A N 1
ATOM 684 C CA . GLY A 1 88 ? 19.010 0.776 -29.503 1.00 94.19 88 GLY A CA 1
ATOM 685 C C . GLY A 1 88 ? 20.510 0.804 -29.805 1.00 94.19 88 GLY A C 1
ATOM 686 O O . GLY A 1 88 ? 20.915 0.765 -30.971 1.00 94.19 88 GLY A O 1
ATOM 687 N N . THR A 1 89 ? 21.354 0.792 -28.768 1.00 95.94 89 THR A N 1
ATOM 688 C CA . THR A 1 89 ? 22.815 0.759 -28.955 1.00 95.94 89 THR A CA 1
ATOM 689 C C . THR A 1 89 ? 23.283 -0.512 -29.663 1.00 95.94 89 THR A C 1
ATOM 691 O O . THR A 1 89 ? 24.146 -0.443 -30.546 1.00 95.94 89 THR A O 1
ATOM 694 N N . LEU A 1 90 ? 22.680 -1.660 -29.340 1.00 97.19 90 LEU A N 1
ATOM 695 C CA . LEU A 1 90 ? 22.977 -2.936 -29.986 1.00 97.19 90 LEU A CA 1
ATOM 696 C C . LEU A 1 90 ? 22.600 -2.916 -31.469 1.00 97.19 90 LEU A C 1
ATOM 698 O O . LEU A 1 90 ? 23.418 -3.322 -32.293 1.00 97.19 90 LEU A O 1
ATOM 702 N N . ARG A 1 91 ? 21.433 -2.369 -31.831 1.00 94.88 91 ARG A N 1
ATOM 703 C CA . ARG A 1 91 ? 20.998 -2.251 -33.235 1.00 94.88 91 ARG A CA 1
ATOM 704 C C . ARG A 1 91 ? 21.908 -1.354 -34.068 1.00 94.88 91 ARG A C 1
ATOM 706 O O . ARG A 1 91 ? 22.264 -1.701 -35.193 1.00 94.88 91 ARG A O 1
ATOM 713 N N . ILE A 1 92 ? 22.359 -0.230 -33.511 1.00 96.25 92 ILE A N 1
ATOM 714 C CA . ILE A 1 92 ? 23.333 0.640 -34.190 1.00 96.25 92 ILE A CA 1
ATOM 715 C C . ILE A 1 92 ? 24.652 -0.108 -34.413 1.00 96.25 92 ILE A C 1
ATOM 717 O O . ILE A 1 92 ? 25.270 -0.009 -35.479 1.00 96.25 92 ILE A O 1
ATOM 721 N N . ARG A 1 93 ? 25.103 -0.861 -33.404 1.00 96.38 93 ARG A N 1
ATOM 722 C CA . ARG A 1 93 ? 26.344 -1.632 -33.484 1.00 96.38 93 ARG A CA 1
ATOM 723 C C . ARG A 1 93 ? 26.246 -2.759 -34.509 1.00 96.38 93 ARG A C 1
ATOM 725 O O . ARG A 1 93 ? 27.186 -2.924 -35.282 1.00 96.38 93 ARG A O 1
ATOM 732 N N . GLU A 1 94 ? 25.126 -3.475 -34.543 1.00 96.00 94 GLU A N 1
ATOM 733 C CA . GLU A 1 94 ? 24.803 -4.488 -35.551 1.00 96.00 94 GLU A CA 1
ATOM 734 C C . GLU A 1 94 ? 24.901 -3.897 -36.960 1.00 96.00 94 GLU A C 1
ATOM 736 O O . GLU A 1 94 ? 25.699 -4.370 -37.767 1.00 96.00 94 GLU A O 1
ATOM 741 N N . HIS A 1 95 ? 24.198 -2.795 -37.230 1.00 94.50 95 HIS A N 1
ATOM 742 C CA . HIS A 1 95 ? 24.226 -2.155 -38.545 1.00 94.50 95 HIS A CA 1
ATOM 743 C C . HIS A 1 95 ? 25.639 -1.707 -38.951 1.00 94.50 95 HIS A C 1
ATOM 745 O O . HIS A 1 95 ? 26.054 -1.864 -40.099 1.00 94.50 95 HIS A O 1
ATOM 751 N N . ARG A 1 96 ? 26.434 -1.201 -37.998 1.00 93.44 96 ARG A N 1
ATOM 752 C CA . ARG A 1 96 ? 27.836 -0.838 -38.253 1.00 93.44 96 ARG A CA 1
ATOM 753 C C . ARG A 1 96 ? 28.696 -2.056 -38.604 1.00 93.44 96 ARG A C 1
ATOM 755 O O . ARG A 1 96 ? 29.591 -1.927 -39.436 1.00 93.44 96 ARG A O 1
ATOM 762 N N . ILE A 1 97 ? 28.470 -3.201 -37.960 1.00 94.94 97 ILE A N 1
ATOM 763 C CA . ILE A 1 97 ? 29.175 -4.450 -38.278 1.00 94.94 97 ILE A CA 1
ATOM 764 C C . ILE A 1 97 ? 28.781 -4.917 -39.677 1.00 94.94 97 ILE A C 1
ATOM 766 O O . ILE 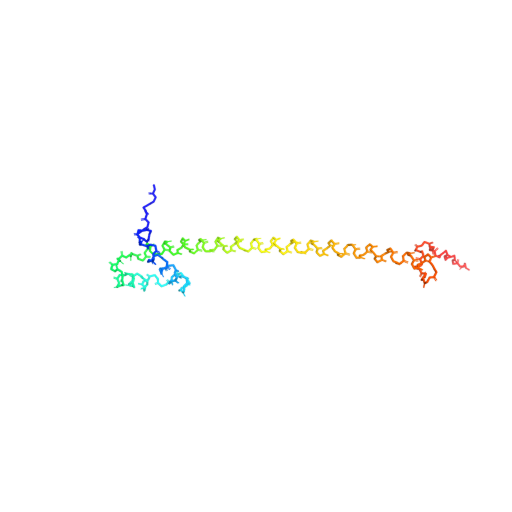A 1 97 ? 29.668 -5.172 -40.484 1.00 94.94 97 ILE A O 1
ATOM 770 N N . LEU A 1 98 ? 27.485 -4.948 -39.984 1.00 94.38 98 LEU A N 1
ATOM 771 C CA . LEU A 1 98 ? 26.976 -5.338 -41.298 1.00 94.38 98 LEU A CA 1
ATOM 772 C C . LEU A 1 98 ? 27.575 -4.474 -42.415 1.00 94.38 98 LEU A C 1
ATOM 774 O O . LEU A 1 98 ? 28.161 -5.007 -43.351 1.00 94.38 98 LEU A O 1
ATOM 778 N N . LYS A 1 99 ? 27.575 -3.148 -42.253 1.00 91.62 99 LYS A N 1
ATOM 779 C CA . LYS A 1 99 ? 28.196 -2.232 -43.220 1.00 91.62 99 LYS A CA 1
ATOM 780 C C . LYS A 1 99 ? 29.697 -2.477 -43.401 1.00 91.62 99 LYS A C 1
ATOM 782 O O . LYS A 1 99 ? 30.220 -2.362 -44.502 1.00 91.62 99 LYS A O 1
ATOM 787 N N . LYS A 1 100 ? 30.417 -2.814 -42.326 1.00 91.62 100 LYS A N 1
ATOM 788 C CA . LYS A 1 100 ? 31.843 -3.167 -42.425 1.00 91.62 100 LYS A CA 1
ATOM 789 C C . LYS A 1 100 ? 32.055 -4.476 -43.176 1.00 91.62 100 LYS A C 1
ATOM 791 O O . LYS A 1 100 ? 32.999 -4.553 -43.950 1.00 91.62 100 LYS A O 1
ATOM 796 N N . LEU A 1 101 ? 31.214 -5.481 -42.932 1.00 92.31 101 LEU A N 1
ATOM 797 C CA . LEU A 1 101 ? 31.279 -6.775 -43.614 1.00 92.31 101 LEU A CA 1
ATOM 798 C C . LEU A 1 101 ? 30.983 -6.636 -45.113 1.00 92.31 101 LEU A C 1
ATOM 800 O O . LEU A 1 101 ? 31.672 -7.251 -45.923 1.00 92.31 101 LEU A O 1
ATOM 804 N N . GLU A 1 102 ? 30.023 -5.786 -45.474 1.00 91.19 102 GLU A N 1
ATOM 805 C CA . GLU A 1 102 ? 29.725 -5.423 -46.863 1.00 91.19 102 GLU A CA 1
ATOM 806 C C . GLU A 1 102 ? 30.920 -4.730 -47.531 1.00 91.19 102 GLU A C 1
ATOM 808 O O . GLU A 1 102 ? 31.363 -5.135 -48.602 1.00 91.19 102 GLU A O 1
ATOM 813 N N . GLN A 1 103 ? 31.525 -3.745 -46.859 1.00 89.44 103 GLN A N 1
ATOM 814 C CA . GLN A 1 103 ? 32.696 -3.025 -47.377 1.00 89.44 103 GLN A CA 1
ATOM 815 C C . GLN A 1 103 ? 33.902 -3.926 -47.672 1.00 89.44 103 GLN A C 1
ATOM 817 O O . GLN A 1 103 ? 34.697 -3.603 -48.552 1.00 89.44 103 GLN A O 1
ATOM 822 N N . ILE A 1 104 ? 34.059 -5.033 -46.941 1.00 92.12 104 ILE A N 1
ATOM 823 C CA . ILE A 1 104 ? 35.134 -6.010 -47.175 1.00 92.12 104 ILE A CA 1
ATOM 824 C C . ILE A 1 104 ? 34.699 -7.174 -48.082 1.00 92.12 104 ILE A C 1
ATOM 826 O O . ILE A 1 104 ? 35.453 -8.134 -48.231 1.00 92.12 104 ILE A O 1
ATOM 830 N N . GLY A 1 105 ? 33.499 -7.106 -48.670 1.00 87.38 105 GLY A N 1
ATOM 831 C CA . GLY A 1 105 ? 32.973 -8.092 -49.617 1.00 87.38 105 GLY A CA 1
ATOM 832 C C . GLY A 1 105 ? 32.593 -9.438 -48.998 1.00 87.38 105 GLY A C 1
ATOM 833 O O . GLY A 1 105 ? 32.464 -10.423 -49.718 1.00 87.38 105 GLY A O 1
ATOM 834 N N . TYR A 1 106 ? 32.443 -9.509 -47.671 1.00 84.12 106 TYR A N 1
ATOM 835 C CA . TYR A 1 106 ? 32.083 -10.750 -46.973 1.00 84.12 106 TYR A CA 1
ATOM 836 C C . TYR A 1 106 ? 30.583 -11.060 -47.046 1.00 84.12 106 TYR A C 1
ATOM 838 O O . TYR A 1 106 ? 30.192 -12.215 -46.889 1.00 84.12 106 TYR A O 1
ATOM 846 N N . ILE A 1 107 ? 29.754 -10.032 -47.243 1.00 81.69 107 ILE A N 1
ATOM 847 C CA . ILE A 1 107 ? 28.303 -10.130 -47.431 1.00 81.69 107 ILE A CA 1
ATOM 848 C C . ILE A 1 107 ? 27.864 -9.129 -48.507 1.00 81.69 107 ILE A C 1
ATOM 850 O O . ILE A 1 107 ? 28.445 -8.052 -48.603 1.00 81.69 107 ILE A O 1
ATOM 854 N N . ASP A 1 108 ? 26.837 -9.469 -49.281 1.00 78.31 108 ASP A N 1
ATOM 855 C CA . ASP A 1 108 ? 26.128 -8.539 -50.167 1.00 78.31 108 ASP A CA 1
ATOM 856 C C . ASP A 1 108 ? 24.735 -8.321 -49.573 1.00 78.31 108 ASP A C 1
ATOM 858 O O . ASP A 1 108 ? 23.946 -9.262 -49.466 1.00 78.31 108 ASP A O 1
ATOM 862 N N . LEU A 1 109 ? 24.474 -7.109 -49.082 1.00 67.69 109 LEU A N 1
ATOM 863 C CA . LEU A 1 109 ? 23.212 -6.786 -48.417 1.00 67.69 109 LEU A CA 1
ATOM 864 C C . LEU A 1 109 ? 22.113 -6.365 -49.397 1.00 67.69 109 LEU A C 1
ATOM 866 O O . LEU A 1 109 ? 20.980 -6.215 -48.948 1.00 67.69 109 LEU A O 1
ATOM 870 N N . GLY A 1 110 ? 22.413 -6.234 -50.697 1.00 60.22 110 GLY A N 1
ATOM 871 C CA . GLY A 1 110 ? 21.462 -5.803 -51.718 1.00 60.22 110 GLY A CA 1
ATOM 872 C C . GLY A 1 110 ? 20.982 -4.364 -51.500 1.00 60.22 110 GLY A C 1
ATOM 873 O O . GLY A 1 110 ? 20.313 -4.037 -50.522 1.00 60.22 110 GLY A O 1
ATOM 874 N N . CYS A 1 111 ? 21.283 -3.469 -52.437 1.00 49.03 111 CYS A N 1
ATOM 875 C CA . CYS A 1 111 ? 20.671 -2.141 -52.444 1.00 49.03 111 CYS A CA 1
ATOM 876 C C . CYS A 1 111 ? 19.176 -2.288 -52.801 1.00 49.03 111 CYS A C 1
ATOM 878 O O . CYS A 1 111 ? 18.887 -2.878 -53.843 1.00 49.03 111 CYS A O 1
ATOM 880 N N . PRO A 1 112 ? 18.212 -1.765 -52.018 1.00 53.72 112 PRO A N 1
ATOM 881 C CA . PRO A 1 112 ? 16.796 -1.808 -52.380 1.00 53.72 112 PRO A CA 1
ATOM 882 C C . PRO A 1 112 ? 16.436 -0.719 -53.406 1.00 53.72 112 PRO A C 1
ATOM 884 O O . PRO A 1 112 ? 15.374 -0.127 -53.311 1.00 53.72 112 PRO A O 1
ATOM 887 N N . ASP A 1 113 ? 17.310 -0.452 -54.378 1.00 53.34 113 ASP A N 1
ATOM 888 C CA . ASP A 1 113 ? 17.101 0.549 -55.425 1.00 53.34 113 ASP A CA 1
ATOM 889 C C . ASP A 1 113 ? 17.536 -0.028 -56.774 1.00 53.34 113 ASP A C 1
ATOM 891 O O . ASP A 1 113 ? 18.603 0.270 -57.307 1.00 53.34 113 ASP A O 1
ATOM 895 N N . THR A 1 114 ? 16.724 -0.928 -57.317 1.00 48.34 114 THR A N 1
ATOM 896 C CA . THR A 1 114 ? 16.559 -1.110 -58.768 1.00 48.34 114 THR A CA 1
ATOM 897 C C . THR A 1 114 ? 15.324 -1.974 -58.979 1.00 48.34 114 THR A C 1
ATOM 899 O O . THR A 1 114 ? 15.392 -3.192 -59.135 1.00 48.34 114 THR A O 1
ATOM 902 N N . GLU A 1 115 ? 14.158 -1.326 -58.926 1.00 45.47 115 GLU A N 1
ATOM 903 C CA . GLU A 1 115 ? 12.938 -1.889 -59.493 1.00 45.47 115 GLU A CA 1
ATOM 904 C C . GLU A 1 115 ? 13.226 -2.292 -60.941 1.00 45.47 115 GLU A C 1
ATOM 906 O O . GLU A 1 115 ? 13.663 -1.499 -61.777 1.00 45.47 115 GLU A O 1
ATOM 911 N N . VAL A 1 116 ? 13.039 -3.579 -61.198 1.00 46.69 116 VAL A N 1
ATOM 912 C CA . VAL A 1 116 ? 13.197 -4.203 -62.501 1.00 46.69 116 VAL A CA 1
AT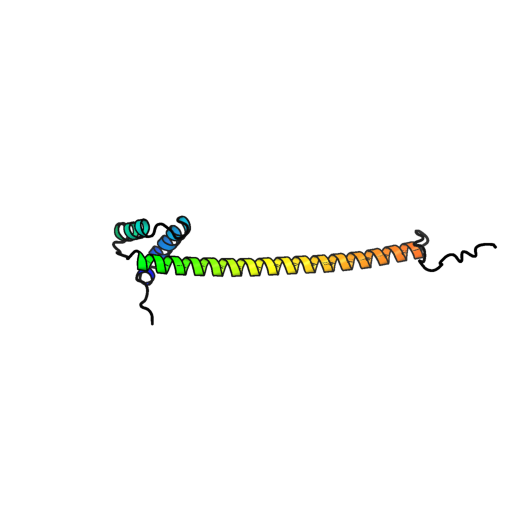OM 913 C C . VAL A 1 116 ? 12.188 -3.558 -63.447 1.00 46.69 116 VAL A C 1
ATOM 915 O O . VAL A 1 116 ? 10.981 -3.737 -63.286 1.00 46.69 116 VAL A O 1
ATOM 918 N N . ALA A 1 117 ? 12.678 -2.809 -64.435 1.00 47.34 117 ALA A N 1
ATOM 919 C CA . ALA A 1 117 ? 11.881 -2.365 -65.569 1.00 47.34 117 ALA A CA 1
ATOM 920 C C . ALA A 1 117 ? 11.377 -3.605 -66.325 1.00 47.34 117 ALA A C 1
ATOM 922 O O . ALA A 1 117 ? 12.098 -4.215 -67.113 1.00 47.34 117 ALA A O 1
ATOM 923 N N . PHE A 1 118 ? 10.146 -4.016 -66.028 1.00 46.97 118 PHE A N 1
ATOM 924 C CA . PHE A 1 118 ? 9.452 -5.086 -66.729 1.00 46.97 118 PHE A CA 1
ATOM 925 C C . PHE A 1 118 ? 8.680 -4.466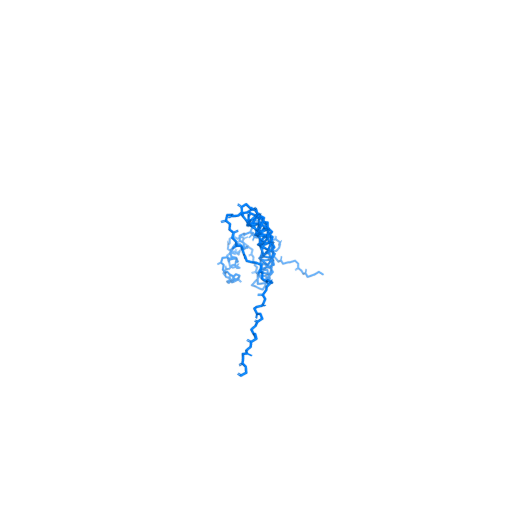 -67.899 1.00 46.97 118 PHE A C 1
ATOM 927 O O . PHE A 1 118 ? 7.497 -4.150 -67.785 1.00 46.97 118 PHE A O 1
ATOM 934 N N . GLU A 1 119 ? 9.363 -4.235 -69.022 1.00 46.94 119 GLU A N 1
ATOM 935 C CA . GLU A 1 119 ? 8.683 -3.985 -70.295 1.00 46.94 119 GLU A CA 1
ATOM 936 C C . GLU A 1 119 ? 8.070 -5.303 -70.785 1.00 46.94 119 GLU A C 1
ATOM 938 O O . GLU A 1 119 ? 8.772 -6.256 -71.128 1.00 46.94 119 GLU A O 1
ATOM 943 N N . ALA A 1 120 ? 6.739 -5.373 -70.773 1.00 43.62 120 ALA A N 1
ATOM 944 C CA . ALA A 1 120 ? 5.987 -6.478 -71.351 1.00 43.62 120 ALA A CA 1
ATOM 945 C C . ALA A 1 120 ? 5.962 -6.350 -72.889 1.00 43.62 120 ALA A C 1
ATOM 947 O O . ALA A 1 120 ? 5.661 -5.264 -73.391 1.00 43.62 120 ALA A O 1
ATOM 948 N N . PRO A 1 121 ? 6.243 -7.422 -73.652 1.00 48.97 121 PRO A N 1
ATOM 949 C CA . PRO A 1 121 ? 6.112 -7.390 -75.102 1.00 48.97 121 PRO A CA 1
ATOM 950 C C . PRO A 1 121 ? 4.638 -7.517 -75.525 1.00 48.97 121 PRO A C 1
ATOM 952 O O . PRO A 1 121 ? 3.858 -8.223 -74.883 1.00 48.97 121 PRO A O 1
ATOM 955 N N . ILE A 1 122 ? 4.305 -6.791 -76.598 1.00 57.53 122 ILE A N 1
ATOM 956 C CA . ILE A 1 122 ? 2.992 -6.660 -77.261 1.00 57.53 122 ILE A CA 1
ATOM 957 C C . ILE A 1 122 ? 2.526 -7.991 -77.859 1.00 57.53 122 ILE A C 1
ATOM 959 O O . ILE A 1 122 ? 3.367 -8.664 -78.499 1.00 57.53 122 ILE A O 1
#

Radius of gyration: 34.26 Å; chains: 1; bounding box: 53×31×109 Å

Secondary structure (DSSP, 8-state):
-PPPPGGGGS-HHHHHHHHHHHHHTTT--HHHHHHHHHHHH-----HHHHHHHHHHHHHHHHHHHHHHHHHHHHHHHHHHHHHHHHHHHHHHHHHHHHHHHHHTTS-----S----------

Foldseek 3Di:
DPDDQPLNVDDPVVNVVLLVVCVVCVNDDLVVSQVCCCVPVVDHHDSVSSSVVSVVSVVVVVVVVVVVVVVVVVVVVVVVVVVVVVVVVVVVVVVVVVVVCVVVVVDDPDDPPDDDPDDDDD

InterPro domains:
  IPR021874 Bacteriophage Mu, Gp27 [PF11985] (7-75)